Protein AF-A0A3N5FR63-F1 (afdb_monomer_lite)

Structure (mmCIF, N/CA/C/O backbone):
data_AF-A0A3N5FR63-F1
#
_entry.id   AF-A0A3N5FR63-F1
#
loop_
_atom_site.group_PDB
_atom_site.id
_atom_site.type_symbol
_atom_site.label_atom_id
_atom_site.label_alt_id
_atom_site.label_comp_id
_atom_site.label_asym_id
_atom_site.label_entity_id
_atom_site.label_seq_id
_atom_site.pdbx_PDB_ins_code
_atom_site.Cartn_x
_atom_site.Cartn_y
_atom_site.Cartn_z
_atom_site.occupancy
_atom_site.B_iso_or_equiv
_atom_site.auth_seq_id
_atom_site.auth_comp_id
_atom_site.auth_asym_id
_atom_site.auth_atom_id
_atom_site.pdbx_PDB_model_num
ATOM 1 N N . MET A 1 1 ? 48.958 -9.507 55.156 1.00 42.47 1 MET A N 1
ATOM 2 C CA . MET A 1 1 ? 49.534 -8.770 54.012 1.00 42.47 1 MET A CA 1
ATOM 3 C C . MET A 1 1 ? 48.823 -9.222 52.733 1.00 42.47 1 MET A C 1
ATOM 5 O O . MET A 1 1 ? 49.034 -10.331 52.284 1.00 42.47 1 MET A O 1
ATOM 9 N N . MET A 1 2 ? 47.870 -8.396 52.278 1.00 49.00 2 MET A N 1
ATOM 10 C CA . MET A 1 2 ? 47.298 -8.259 50.919 1.00 49.00 2 MET A CA 1
ATOM 11 C C . MET A 1 2 ? 46.816 -9.489 50.107 1.00 49.00 2 MET A C 1
ATOM 13 O O . MET A 1 2 ? 47.461 -9.921 49.164 1.00 49.00 2 MET A O 1
ATOM 17 N N . LEU A 1 3 ? 45.568 -9.908 50.359 1.00 57.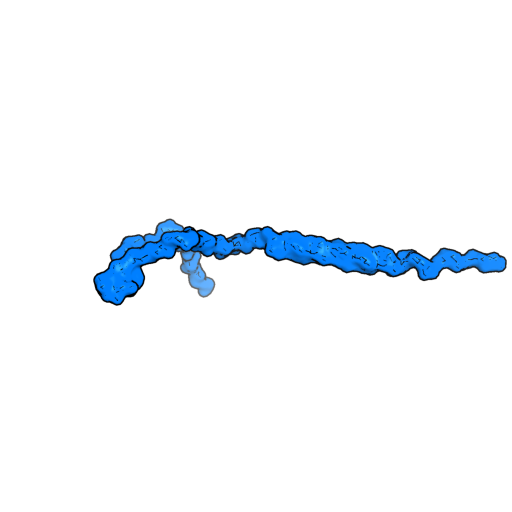84 3 LEU A N 1
ATOM 18 C CA . LEU A 1 3 ? 44.646 -10.493 49.364 1.00 57.84 3 LEU A CA 1
ATOM 19 C C . LEU A 1 3 ? 43.914 -9.360 48.630 1.00 57.84 3 LEU A C 1
ATOM 21 O O . LEU A 1 3 ? 43.093 -8.726 49.289 1.00 57.84 3 LEU A O 1
ATOM 25 N N . ARG A 1 4 ? 44.145 -9.104 47.330 1.00 54.25 4 ARG A N 1
ATOM 26 C CA . ARG A 1 4 ? 43.227 -8.312 46.466 1.00 54.25 4 ARG A CA 1
ATOM 27 C C . ARG A 1 4 ? 43.444 -8.568 44.948 1.00 54.25 4 ARG A C 1
ATOM 29 O O . ARG A 1 4 ? 43.820 -7.661 44.214 1.00 54.25 4 ARG A O 1
ATOM 36 N N . GLU A 1 5 ? 43.165 -9.762 44.428 1.00 58.00 5 GLU A N 1
ATOM 37 C CA . GLU A 1 5 ? 42.902 -9.942 42.984 1.00 58.00 5 GLU A CA 1
ATOM 38 C C . GLU A 1 5 ? 41.428 -9.609 42.691 1.00 58.00 5 GLU A C 1
ATOM 40 O O . GLU A 1 5 ? 40.572 -10.407 43.038 1.00 58.00 5 GLU A O 1
ATOM 45 N N . THR A 1 6 ? 41.076 -8.465 42.083 1.00 55.38 6 THR A N 1
ATOM 46 C CA . THR A 1 6 ? 39.715 -8.249 41.503 1.00 55.38 6 THR A CA 1
ATOM 47 C C . THR A 1 6 ? 39.638 -7.119 40.450 1.00 55.38 6 THR A C 1
ATOM 49 O O . THR A 1 6 ? 38.615 -6.447 40.325 1.00 55.38 6 THR A O 1
ATOM 52 N N . ALA A 1 7 ? 40.673 -6.891 39.634 1.00 57.09 7 ALA A N 1
ATOM 53 C CA . ALA A 1 7 ? 40.649 -5.778 38.665 1.00 57.09 7 ALA A CA 1
ATOM 54 C C . ALA A 1 7 ? 40.161 -6.116 37.236 1.00 57.09 7 ALA A C 1
ATOM 56 O O . ALA A 1 7 ? 39.982 -5.196 36.448 1.00 57.09 7 ALA A O 1
ATOM 57 N N . SER A 1 8 ? 39.899 -7.379 36.867 1.00 57.53 8 SER A N 1
ATOM 58 C CA . SER A 1 8 ? 39.713 -7.737 35.436 1.00 57.53 8 SER A CA 1
ATOM 59 C C . SER A 1 8 ? 38.370 -8.388 35.056 1.00 57.53 8 SER A C 1
ATOM 61 O O . SER A 1 8 ? 38.173 -8.841 33.932 1.00 57.53 8 SER A O 1
ATOM 63 N N . ARG A 1 9 ? 37.381 -8.439 35.959 1.00 61.09 9 ARG A N 1
ATOM 64 C CA . ARG A 1 9 ? 36.150 -9.224 35.707 1.00 61.09 9 ARG A CA 1
ATOM 65 C C . ARG A 1 9 ? 34.935 -8.452 35.175 1.00 61.09 9 ARG A C 1
ATOM 67 O O . ARG A 1 9 ? 33.925 -9.083 34.889 1.00 61.09 9 ARG A O 1
ATOM 74 N N . ARG A 1 10 ? 35.003 -7.120 35.023 1.00 60.34 10 ARG A N 1
ATOM 75 C CA . ARG A 1 10 ? 33.834 -6.283 34.650 1.00 60.34 10 ARG A CA 1
ATOM 76 C C . ARG A 1 10 ? 33.708 -5.921 33.161 1.00 60.34 10 ARG A C 1
ATOM 78 O O . ARG A 1 10 ? 32.641 -5.482 32.762 1.00 60.34 10 ARG A O 1
ATOM 85 N N . SER A 1 11 ? 34.745 -6.117 32.341 1.00 59.91 11 SER A N 1
ATOM 86 C CA . SER A 1 11 ? 34.732 -5.708 30.917 1.00 59.91 11 SER A CA 1
ATOM 87 C C . SER A 1 11 ? 34.158 -6.778 29.971 1.00 59.91 11 SER A C 1
ATOM 89 O O . SER A 1 11 ? 33.533 -6.479 28.957 1.00 59.91 11 SER A O 1
ATOM 91 N N . GLY A 1 12 ? 34.307 -8.060 30.319 1.00 62.12 12 GLY A N 1
ATOM 92 C CA . GLY A 1 12 ? 33.852 -9.153 29.455 1.00 62.12 12 GLY A CA 1
ATOM 93 C C . GLY A 1 12 ? 32.329 -9.302 29.372 1.00 62.12 12 GLY A C 1
ATOM 94 O O . GLY A 1 12 ? 31.825 -9.825 28.383 1.00 62.12 12 GLY A O 1
ATOM 95 N N . SER A 1 13 ? 31.580 -8.861 30.388 1.00 62.56 13 SER A N 1
ATOM 96 C CA . SER A 1 13 ? 30.119 -8.999 30.427 1.00 62.56 13 SER A CA 1
ATOM 97 C C . SER A 1 13 ? 29.408 -7.963 29.557 1.00 62.56 13 SER A C 1
ATOM 99 O O . SER A 1 13 ? 28.481 -8.320 28.838 1.00 62.56 13 SER A O 1
ATOM 101 N N . THR A 1 14 ? 29.863 -6.710 29.554 1.00 71.12 14 THR A N 1
ATOM 102 C CA . THR A 1 14 ? 29.295 -5.633 28.727 1.00 71.12 14 THR A CA 1
ATOM 103 C C . THR A 1 14 ? 29.489 -5.893 27.237 1.00 71.12 14 THR A C 1
ATOM 105 O O . THR A 1 14 ? 28.542 -5.758 26.467 1.00 71.12 14 THR A O 1
ATOM 108 N N . LEU A 1 15 ? 30.671 -6.364 26.832 1.00 71.94 15 LEU A N 1
ATOM 109 C CA . LEU A 1 15 ? 30.947 -6.730 25.438 1.00 71.94 15 LEU A CA 1
ATOM 110 C C . LEU A 1 15 ? 30.074 -7.902 24.956 1.00 71.94 15 LEU A C 1
ATOM 112 O O . LEU A 1 15 ? 29.609 -7.891 23.819 1.00 71.94 15 LEU A O 1
ATOM 116 N N . ARG A 1 16 ? 29.790 -8.875 25.832 1.00 70.88 16 ARG A N 1
ATOM 117 C CA . ARG A 1 16 ? 28.906 -10.015 25.529 1.00 70.88 16 ARG A CA 1
ATOM 118 C C . ARG A 1 16 ? 27.438 -9.613 25.393 1.00 70.88 16 ARG A C 1
ATOM 120 O O . ARG A 1 16 ? 26.731 -10.142 24.542 1.00 70.88 16 ARG A O 1
ATOM 127 N N . VAL A 1 17 ? 26.969 -8.681 26.220 1.00 74.50 17 VAL A N 1
ATOM 128 C CA . VAL A 1 17 ? 25.594 -8.162 26.130 1.00 74.50 17 VAL A CA 1
ATOM 129 C C . VAL A 1 17 ? 25.408 -7.373 24.834 1.00 74.50 17 VAL A C 1
ATOM 131 O O . VAL A 1 17 ? 24.414 -7.571 24.139 1.00 74.50 17 VAL A O 1
ATOM 134 N N . LEU A 1 18 ? 26.398 -6.558 24.456 1.00 77.31 18 LEU A N 1
ATOM 135 C CA . LEU A 1 18 ? 26.385 -5.838 23.183 1.00 77.31 18 LEU A CA 1
ATOM 136 C C . LEU A 1 18 ? 26.387 -6.801 21.992 1.00 77.31 18 LEU A C 1
ATOM 138 O O . LEU A 1 18 ? 25.558 -6.661 21.095 1.00 77.31 18 LEU A O 1
ATOM 142 N N . SER A 1 19 ? 27.232 -7.836 22.004 1.00 78.00 19 SER A N 1
ATOM 143 C CA . SER A 1 19 ? 27.252 -8.819 20.917 1.00 78.00 19 SER A CA 1
ATOM 144 C C . SER A 1 19 ? 25.932 -9.585 20.795 1.00 78.00 19 SER A C 1
ATOM 146 O O . SER A 1 19 ? 25.443 -9.784 19.687 1.00 78.00 19 SER A O 1
ATOM 148 N N . LEU A 1 20 ? 25.309 -9.964 21.917 1.00 81.00 20 LEU A N 1
ATOM 149 C CA . LEU A 1 20 ? 23.993 -10.610 21.900 1.00 81.00 20 LEU A CA 1
ATOM 150 C C . LEU A 1 20 ? 22.907 -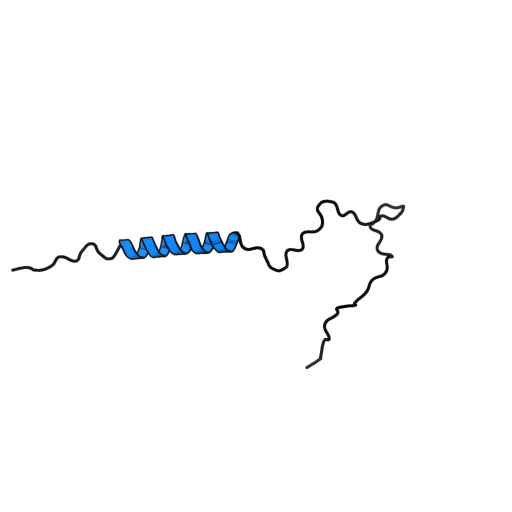9.667 21.368 1.00 81.00 20 LEU A C 1
ATOM 152 O O . LEU A 1 20 ? 22.064 -10.097 20.587 1.00 81.00 20 LEU A O 1
ATOM 156 N N . SER A 1 21 ? 22.945 -8.382 21.732 1.00 78.38 21 SER A N 1
ATOM 157 C CA . SER A 1 21 ? 21.974 -7.397 21.239 1.00 78.38 21 SER A CA 1
ATOM 158 C C . SER A 1 21 ? 22.057 -7.183 19.722 1.00 78.38 21 SER A C 1
ATOM 160 O O . SER A 1 21 ? 21.024 -7.100 19.064 1.00 78.38 21 SER A O 1
ATOM 162 N N . VAL A 1 22 ? 23.263 -7.198 19.143 1.00 85.12 22 VAL A N 1
ATOM 163 C CA . VAL A 1 22 ? 23.462 -7.097 17.686 1.00 85.12 22 VAL A CA 1
ATOM 164 C C . VAL A 1 22 ? 22.877 -8.309 16.960 1.00 85.12 22 VAL A C 1
ATOM 166 O O . VAL A 1 22 ? 22.200 -8.147 15.946 1.00 85.12 22 VAL A O 1
ATOM 169 N N . VAL A 1 23 ? 23.080 -9.517 17.495 1.00 84.44 23 VAL A N 1
ATOM 170 C CA . VAL A 1 23 ? 22.508 -10.748 16.922 1.00 84.44 23 VAL A CA 1
ATOM 171 C C . VAL A 1 23 ? 20.978 -10.711 16.957 1.00 84.44 23 VAL A C 1
ATOM 173 O O . VAL A 1 23 ? 20.336 -11.065 15.970 1.00 84.44 23 VAL A O 1
ATOM 176 N N . TRP A 1 24 ? 20.386 -10.228 18.052 1.00 81.62 24 TRP A N 1
ATOM 177 C CA . TRP A 1 24 ? 18.933 -10.084 18.166 1.00 81.62 24 TRP A CA 1
ATOM 178 C C . TRP A 1 24 ? 18.349 -9.070 17.176 1.00 81.62 24 TRP A C 1
ATOM 180 O O . TRP A 1 24 ? 17.334 -9.360 16.549 1.00 81.62 24 TRP A O 1
ATOM 190 N N . VAL A 1 25 ? 18.995 -7.916 16.986 1.00 82.50 25 VAL A N 1
ATOM 191 C CA . VAL A 1 25 ? 18.560 -6.911 15.998 1.00 82.50 25 VAL A CA 1
ATOM 192 C C . VAL A 1 25 ? 18.677 -7.449 14.569 1.00 82.50 25 VAL A C 1
ATOM 194 O O . VAL A 1 25 ? 17.774 -7.255 13.762 1.00 82.50 25 VAL A O 1
ATOM 197 N N . ALA A 1 26 ? 19.751 -8.172 14.247 1.00 77.75 26 AL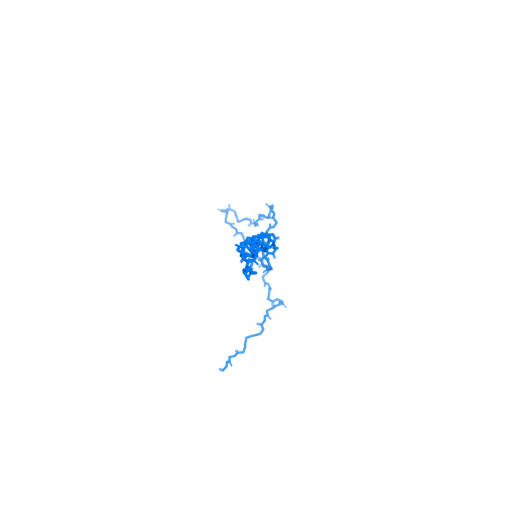A A N 1
ATOM 198 C CA . ALA A 1 26 ? 19.893 -8.797 12.933 1.00 77.75 26 ALA A CA 1
ATOM 199 C C . ALA A 1 26 ? 18.801 -9.852 12.671 1.00 77.75 26 ALA A C 1
ATOM 201 O O . ALA A 1 26 ? 18.284 -9.942 11.558 1.00 77.75 26 ALA A O 1
ATOM 202 N N . ALA A 1 27 ? 18.407 -10.612 13.698 1.00 76.69 27 ALA A N 1
ATOM 203 C CA . ALA A 1 27 ? 17.364 -11.627 13.583 1.00 76.69 27 ALA A CA 1
ATOM 204 C C . ALA A 1 27 ? 15.967 -11.034 13.309 1.00 76.69 27 ALA A C 1
ATOM 206 O O . ALA A 1 27 ? 15.192 -11.636 12.568 1.00 76.69 27 ALA A O 1
ATOM 207 N N . THR A 1 28 ? 15.636 -9.854 13.850 1.00 72.50 28 THR A N 1
ATOM 208 C CA . THR A 1 28 ? 14.325 -9.217 13.615 1.00 72.50 28 THR A CA 1
ATOM 209 C C . THR A 1 28 ? 14.215 -8.545 12.248 1.00 72.50 28 THR A C 1
ATOM 211 O O . THR A 1 28 ? 13.118 -8.477 11.701 1.00 72.50 28 THR A O 1
ATOM 214 N N . MET A 1 29 ? 15.327 -8.102 11.654 1.00 70.81 29 MET A N 1
ATOM 215 C CA . MET A 1 29 ? 15.342 -7.506 10.307 1.00 70.81 29 MET A CA 1
ATOM 216 C C . MET A 1 29 ? 15.054 -8.517 9.186 1.00 70.81 29 MET A C 1
ATOM 218 O O . MET A 1 29 ? 14.642 -8.124 8.099 1.00 70.81 29 MET A O 1
ATOM 222 N N . ALA A 1 30 ? 15.261 -9.812 9.437 1.00 64.62 30 ALA A N 1
ATOM 223 C CA . ALA A 1 30 ? 14.952 -10.885 8.491 1.00 64.62 30 ALA A CA 1
ATOM 224 C C . ALA A 1 30 ? 13.532 -11.456 8.663 1.00 64.62 30 ALA A C 1
ATOM 226 O O . ALA A 1 30 ? 13.125 -12.331 7.896 1.00 64.62 30 ALA A O 1
ATOM 227 N N . ALA A 1 31 ? 12.779 -11.000 9.670 1.00 68.44 31 ALA A N 1
ATOM 228 C CA . ALA A 1 31 ? 11.435 -11.498 9.908 1.00 68.44 31 ALA A CA 1
ATOM 229 C C . ALA A 1 31 ? 10.473 -10.965 8.827 1.00 68.44 31 ALA A C 1
ATOM 231 O O . ALA A 1 31 ? 10.410 -9.752 8.609 1.00 68.44 31 ALA A O 1
ATOM 232 N N . PRO A 1 32 ? 9.700 -11.833 8.150 1.00 65.12 32 PRO A N 1
ATOM 233 C CA . PRO A 1 32 ? 8.682 -11.377 7.216 1.00 65.12 32 PRO A CA 1
ATOM 234 C C . PRO A 1 32 ? 7.624 -10.565 7.970 1.00 65.12 32 PRO A C 1
ATOM 236 O O . PRO A 1 32 ? 7.035 -11.034 8.945 1.00 65.12 32 PRO A O 1
ATOM 239 N N . VAL A 1 33 ? 7.381 -9.334 7.518 1.00 73.38 33 VAL A N 1
ATOM 240 C CA . VAL A 1 33 ? 6.333 -8.469 8.071 1.00 73.38 33 VAL A CA 1
ATOM 241 C C . VAL A 1 33 ? 4.980 -9.118 7.774 1.00 73.38 33 VAL A C 1
ATOM 243 O O . VAL A 1 33 ? 4.599 -9.257 6.610 1.00 73.38 33 VAL A O 1
ATOM 246 N N . ALA A 1 34 ? 4.242 -9.521 8.811 1.00 64.06 34 ALA A N 1
ATOM 247 C CA . ALA A 1 34 ? 2.856 -9.957 8.667 1.00 64.06 34 ALA A CA 1
ATOM 248 C C . ALA A 1 34 ? 2.035 -8.779 8.105 1.00 64.06 34 ALA A C 1
ATOM 250 O O . ALA A 1 34 ? 1.791 -7.804 8.808 1.00 64.06 34 ALA A O 1
ATOM 251 N N . GLY A 1 35 ? 1.696 -8.834 6.811 1.00 58.47 35 GLY A N 1
ATOM 252 C CA . GLY A 1 35 ? 1.077 -7.727 6.065 1.00 58.47 35 GLY A CA 1
ATOM 253 C C . GLY A 1 35 ? 1.854 -7.261 4.827 1.00 58.47 35 GLY A C 1
ATOM 254 O O . GLY A 1 35 ? 1.354 -6.421 4.083 1.00 58.47 35 GLY A O 1
ATOM 255 N N . ALA A 1 36 ? 3.039 -7.816 4.548 1.00 61.44 36 ALA A N 1
ATOM 256 C CA . ALA A 1 36 ? 3.716 -7.617 3.269 1.00 61.44 36 ALA A CA 1
ATOM 257 C C . ALA A 1 36 ? 2.963 -8.370 2.157 1.00 61.44 36 ALA A C 1
ATOM 259 O O . ALA A 1 36 ? 3.291 -9.504 1.812 1.00 61.44 36 ALA A O 1
ATOM 260 N N . GLN A 1 37 ? 1.918 -7.754 1.603 1.00 66.38 37 GLN A N 1
ATOM 261 C CA . GLN A 1 37 ? 1.286 -8.244 0.383 1.00 66.38 37 GLN A CA 1
ATOM 262 C C . GLN A 1 37 ? 2.278 -8.061 -0.768 1.00 66.38 37 GLN A C 1
ATOM 264 O O . GLN A 1 37 ? 2.392 -6.986 -1.354 1.00 66.38 37 GLN A O 1
ATOM 269 N N . VAL A 1 38 ? 3.021 -9.123 -1.079 1.00 64.19 38 VAL A N 1
ATOM 270 C CA . VAL A 1 38 ? 3.798 -9.212 -2.314 1.00 64.19 38 VAL A CA 1
ATOM 271 C C . VAL A 1 38 ? 2.782 -9.262 -3.450 1.00 64.19 38 VAL A C 1
ATOM 273 O O . VAL A 1 38 ? 2.195 -10.308 -3.726 1.00 64.19 38 VAL A O 1
ATOM 276 N N . ALA A 1 39 ? 2.521 -8.112 -4.075 1.00 68.25 39 ALA A N 1
ATOM 277 C CA . ALA A 1 39 ? 1.804 -8.094 -5.340 1.00 68.25 39 ALA A CA 1
ATOM 278 C C . ALA A 1 39 ? 2.544 -9.035 -6.309 1.00 68.25 39 ALA A C 1
ATOM 280 O O . ALA A 1 39 ? 3.781 -9.045 -6.302 1.00 68.25 39 ALA A O 1
ATOM 281 N N . PRO A 1 40 ? 1.839 -9.840 -7.125 1.00 73.44 40 PRO A N 1
ATOM 282 C CA . PRO A 1 40 ? 2.508 -10.671 -8.112 1.00 73.44 40 PRO A CA 1
ATOM 283 C C . PRO A 1 40 ? 3.414 -9.771 -8.945 1.00 73.44 40 PRO A C 1
ATOM 285 O O . PRO A 1 40 ? 2.952 -8.743 -9.443 1.00 73.44 40 PRO A O 1
ATOM 288 N N . ALA A 1 41 ? 4.683 -10.154 -9.103 1.00 70.38 41 ALA A N 1
ATOM 289 C CA . ALA A 1 41 ? 5.684 -9.337 -9.796 1.00 70.38 41 ALA A CA 1
ATOM 290 C C . ALA A 1 41 ? 5.237 -8.900 -11.208 1.00 70.38 41 ALA A C 1
ATOM 292 O O . ALA A 1 41 ? 5.729 -7.911 -11.740 1.00 70.38 41 ALA A O 1
ATOM 293 N N . ASN A 1 42 ? 4.259 -9.612 -11.780 1.00 76.88 42 ASN A N 1
ATOM 294 C CA . ASN A 1 42 ? 3.746 -9.424 -13.130 1.00 76.88 42 ASN A CA 1
ATOM 295 C C . ASN A 1 42 ? 2.254 -9.058 -13.178 1.00 76.88 42 ASN A C 1
AT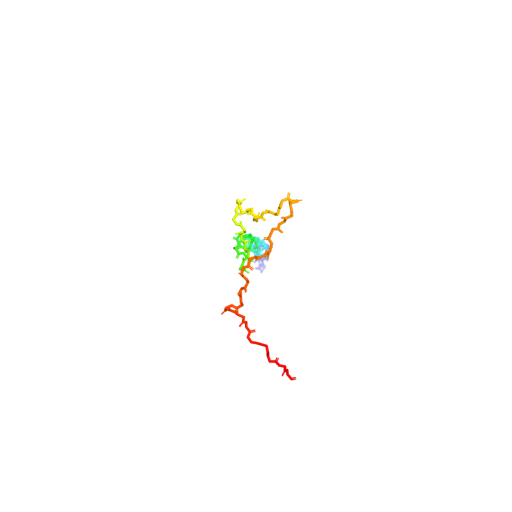OM 297 O O . ASN A 1 42 ? 1.631 -9.224 -14.225 1.00 76.88 42 ASN A O 1
ATOM 301 N N . TRP A 1 43 ? 1.639 -8.612 -12.079 1.00 80.31 43 TRP A N 1
ATOM 302 C CA . TRP A 1 43 ? 0.233 -8.222 -12.147 1.00 80.31 43 TRP A CA 1
ATOM 303 C C . TRP A 1 43 ? 0.073 -6.888 -12.881 1.00 80.31 43 TRP A C 1
ATOM 305 O O . TRP A 1 43 ? 0.594 -5.862 -12.448 1.00 80.31 43 TRP A O 1
ATOM 315 N N . GLN A 1 44 ? -0.667 -6.902 -13.990 1.00 81.44 44 GLN A N 1
ATOM 316 C CA . GLN A 1 44 ? -1.089 -5.695 -14.692 1.00 81.44 44 GLN A CA 1
ATOM 317 C C . GLN A 1 44 ? -2.616 -5.626 -14.682 1.00 81.44 44 GLN A C 1
ATOM 319 O O . GLN A 1 44 ? -3.257 -6.567 -15.153 1.00 81.44 44 GLN A O 1
ATOM 324 N N . PRO A 1 45 ? -3.213 -4.536 -14.168 1.00 82.88 45 PRO A N 1
ATOM 325 C CA . PRO A 1 45 ? -4.656 -4.385 -14.225 1.00 82.88 45 PRO A CA 1
ATOM 326 C C . PRO A 1 45 ? -5.109 -4.301 -15.693 1.00 82.88 45 PRO A C 1
ATOM 328 O O . PRO A 1 45 ? -4.387 -3.714 -16.514 1.00 82.88 45 PRO A O 1
ATOM 331 N N . PRO A 1 46 ? -6.296 -4.837 -16.035 1.00 87.00 46 PRO A N 1
ATOM 332 C CA . PRO A 1 46 ? -6.924 -4.581 -17.328 1.00 87.00 46 PRO A CA 1
ATOM 333 C C . PRO A 1 46 ? -6.986 -3.072 -17.595 1.00 87.00 46 PRO A C 1
ATOM 335 O O . PRO A 1 46 ? -7.066 -2.284 -16.652 1.00 87.00 46 PRO A O 1
ATOM 338 N N . ARG A 1 47 ? -6.894 -2.647 -18.861 1.00 91.31 47 ARG A N 1
ATOM 339 C CA . ARG A 1 47 ? -6.905 -1.225 -19.233 1.00 91.31 47 ARG A CA 1
ATOM 340 C C . ARG A 1 47 ? -8.058 -0.898 -20.165 1.00 91.31 47 ARG A C 1
ATOM 342 O O . ARG A 1 47 ? -8.397 -1.689 -21.041 1.00 91.31 47 ARG A O 1
ATOM 349 N N . THR A 1 48 ? -8.604 0.296 -19.998 1.00 90.38 48 THR A N 1
ATOM 350 C CA . THR A 1 48 ? -9.580 0.896 -20.903 1.00 90.38 48 THR A CA 1
ATOM 351 C C . THR A 1 48 ? -8.925 1.283 -22.238 1.00 90.38 48 THR A C 1
ATOM 353 O O . THR A 1 48 ? -7.698 1.337 -22.350 1.00 90.38 48 THR A O 1
ATOM 356 N N . ALA A 1 49 ? -9.729 1.584 -23.265 1.00 91.12 49 ALA A N 1
ATOM 357 C CA . ALA A 1 49 ? -9.226 1.982 -24.589 1.00 91.12 49 ALA A CA 1
ATOM 358 C C . ALA A 1 49 ? -8.361 3.260 -24.560 1.00 91.12 49 ALA A C 1
ATOM 360 O O . ALA A 1 49 ? -7.478 3.438 -25.392 1.00 91.12 49 ALA A O 1
ATOM 361 N N . ASP A 1 50 ? -8.587 4.129 -23.576 1.00 92.75 50 ASP A N 1
ATOM 362 C CA . ASP A 1 50 ? -7.801 5.329 -23.283 1.00 92.75 50 ASP A CA 1
ATOM 363 C C . ASP A 1 50 ? -6.619 5.075 -22.322 1.00 92.75 50 ASP A C 1
ATOM 365 O O . ASP A 1 50 ? -5.931 6.009 -21.916 1.00 92.75 50 ASP A O 1
ATOM 369 N N . GLY A 1 51 ? -6.349 3.814 -21.967 1.00 90.69 51 GLY A N 1
ATOM 370 C CA . GLY A 1 51 ? -5.135 3.383 -21.269 1.00 90.69 51 GLY A CA 1
ATOM 371 C C . GLY A 1 51 ? -5.173 3.462 -19.740 1.00 90.69 51 GLY A C 1
ATOM 372 O O . GLY A 1 51 ? -4.156 3.199 -19.093 1.00 90.69 51 GLY A O 1
ATOM 373 N N . ARG A 1 52 ? -6.316 3.792 -19.134 1.00 91.94 52 ARG A N 1
ATOM 374 C CA . ARG A 1 52 ? -6.470 3.833 -17.672 1.00 91.94 52 ARG A CA 1
ATOM 375 C C . ARG A 1 52 ? -6.744 2.430 -17.120 1.00 91.94 52 ARG A C 1
ATOM 377 O O . ARG A 1 52 ? -7.303 1.612 -17.843 1.00 91.94 52 ARG A O 1
ATOM 384 N N . PRO A 1 53 ? -6.373 2.121 -15.864 1.00 89.69 53 PRO A N 1
ATOM 385 C CA . PRO A 1 53 ? -6.799 0.881 -15.222 1.00 89.69 53 PRO A CA 1
ATOM 386 C C . PRO A 1 53 ? -8.325 0.758 -15.232 1.00 89.69 53 PRO A C 1
ATOM 388 O O . PRO A 1 53 ? -9.033 1.679 -14.821 1.00 89.69 53 PRO A O 1
ATOM 391 N N . ASP A 1 54 ? -8.815 -0.377 -15.702 1.00 89.25 54 ASP A N 1
ATOM 392 C CA . ASP A 1 54 ? -10.226 -0.714 -15.722 1.00 89.25 54 ASP A CA 1
ATOM 393 C C . ASP A 1 54 ? -10.626 -1.310 -14.367 1.00 89.25 54 ASP A C 1
ATOM 395 O O . ASP A 1 54 ? -10.160 -2.375 -13.959 1.00 89.25 54 ASP A O 1
ATOM 399 N N . LEU A 1 55 ? -11.476 -0.572 -13.654 1.00 91.19 55 LEU A N 1
ATOM 400 C CA . LEU A 1 55 ? -11.987 -0.915 -12.328 1.00 91.19 55 LEU A CA 1
ATOM 401 C C . LEU A 1 55 ? -13.475 -1.308 -12.362 1.00 91.19 55 LEU A C 1
ATOM 403 O O . LEU A 1 55 ? -14.111 -1.370 -11.313 1.00 91.19 55 LEU A O 1
ATOM 407 N N . GLN A 1 56 ? -14.042 -1.584 -13.541 1.00 88.62 56 GLN A N 1
ATOM 408 C CA . GLN A 1 56 ? -15.470 -1.892 -13.725 1.00 88.62 56 GLN A CA 1
ATOM 409 C C . GLN A 1 56 ? -15.857 -3.344 -13.355 1.00 88.62 56 GLN A C 1
ATOM 411 O O . GLN A 1 56 ? -16.955 -3.796 -13.671 1.00 88.62 56 GLN A O 1
ATOM 416 N N . GLY A 1 57 ? -14.967 -4.102 -12.701 1.00 83.94 57 GLY A N 1
ATOM 417 C CA . GLY A 1 57 ? -15.209 -5.488 -12.285 1.00 83.94 57 GLY A CA 1
ATOM 418 C C . GLY A 1 57 ? -16.191 -5.643 -11.115 1.00 83.94 57 GLY A C 1
ATOM 419 O O . GLY A 1 57 ? -16.679 -4.676 -10.533 1.00 83.94 57 GLY A O 1
ATOM 420 N N . VAL A 1 58 ? -16.468 -6.894 -10.738 1.00 87.44 58 VAL A N 1
ATOM 421 C CA . VAL A 1 58 ? -17.311 -7.205 -9.573 1.00 87.44 58 VAL A CA 1
ATOM 422 C C . VAL A 1 58 ? -16.480 -7.101 -8.296 1.00 87.44 58 VAL A C 1
ATOM 424 O O . VAL A 1 58 ? -15.560 -7.889 -8.078 1.00 87.44 58 VAL A O 1
ATOM 427 N N . TRP A 1 59 ? -16.837 -6.155 -7.430 1.00 85.25 59 TRP A N 1
ATOM 428 C CA . TRP A 1 59 ? -16.221 -5.970 -6.117 1.00 85.25 59 TRP A CA 1
ATOM 429 C C . TRP A 1 59 ? -17.093 -6.625 -5.040 1.00 85.25 59 TRP A C 1
ATOM 431 O O . TRP A 1 59 ? -18.294 -6.367 -4.975 1.00 85.25 59 TRP A O 1
ATOM 441 N N . THR A 1 60 ? -16.506 -7.476 -4.192 1.00 87.12 60 THR A N 1
ATOM 442 C CA . THR A 1 60 ? -17.216 -8.152 -3.093 1.00 87.12 60 THR A CA 1
ATOM 443 C C . THR A 1 60 ? -16.570 -7.855 -1.744 1.00 87.12 60 THR A C 1
ATOM 445 O O . THR A 1 60 ? -15.351 -7.766 -1.632 1.00 87.12 60 THR A O 1
ATOM 448 N N . ASN A 1 61 ? -17.404 -7.744 -0.711 1.00 87.62 61 ASN A N 1
ATOM 449 C CA . ASN A 1 61 ? -17.008 -7.569 0.687 1.00 87.62 61 ASN A CA 1
ATOM 450 C C . ASN A 1 61 ? -17.239 -8.860 1.489 1.00 87.62 61 ASN A C 1
ATOM 452 O O . ASN A 1 61 ? -17.657 -8.811 2.643 1.00 87.62 61 ASN A O 1
ATOM 456 N N . ALA A 1 62 ? -16.998 -10.021 0.869 1.00 86.50 62 ALA A N 1
ATOM 457 C CA . ALA A 1 62 ? -17.308 -11.340 1.432 1.00 86.50 62 ALA A CA 1
ATOM 458 C C . ALA A 1 62 ? -16.709 -11.594 2.831 1.00 86.50 62 ALA A C 1
ATOM 460 O O . ALA A 1 62 ? -17.219 -12.434 3.567 1.00 86.50 62 ALA A O 1
ATOM 461 N N . THR A 1 63 ? -15.665 -10.851 3.206 1.00 87.31 63 THR A N 1
ATOM 462 C CA . THR A 1 63 ? -14.946 -11.006 4.478 1.00 87.31 63 THR A CA 1
ATOM 463 C C . THR A 1 63 ? -14.866 -9.693 5.268 1.00 87.31 63 THR A C 1
ATOM 465 O O . THR A 1 63 ? -13.869 -9.433 5.935 1.00 87.31 63 THR A O 1
ATOM 468 N N . ILE A 1 64 ? -15.868 -8.812 5.168 1.00 88.50 64 ILE A N 1
ATOM 469 C CA . ILE A 1 64 ? -15.849 -7.552 5.926 1.00 88.50 64 ILE A CA 1
ATOM 470 C C . ILE A 1 64 ? -16.063 -7.794 7.428 1.00 88.50 64 ILE A C 1
ATOM 472 O O . ILE A 1 64 ? -16.961 -8.534 7.830 1.00 88.50 64 ILE A O 1
ATOM 476 N N . THR A 1 65 ? -15.242 -7.155 8.264 1.00 90.06 65 THR A N 1
ATOM 477 C CA . THR A 1 65 ? -15.389 -7.188 9.725 1.00 90.06 65 THR A CA 1
ATOM 478 C C . THR A 1 65 ? -16.527 -6.256 10.164 1.00 90.06 65 THR A C 1
ATOM 480 O O . THR A 1 65 ? -16.505 -5.080 9.785 1.00 90.06 65 THR A O 1
ATOM 483 N N . PRO A 1 66 ? -17.500 -6.722 10.973 1.00 85.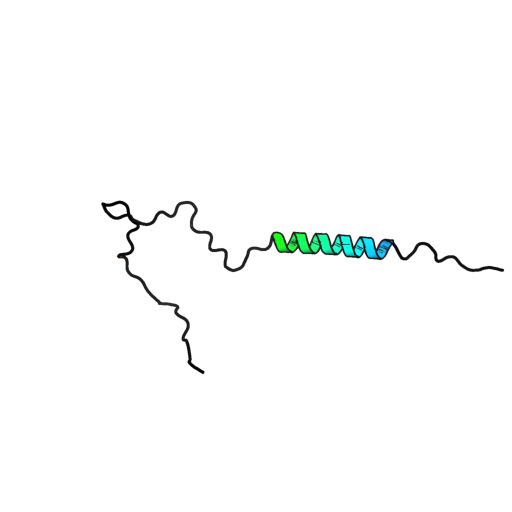94 66 PRO A N 1
ATOM 484 C CA . PRO A 1 66 ? -18.544 -5.861 11.527 1.00 85.94 66 PRO A CA 1
ATOM 485 C C . PRO A 1 66 ? -17.968 -4.749 12.419 1.00 85.94 66 PRO A C 1
ATOM 487 O O . PRO A 1 66 ? -17.063 -4.993 13.215 1.00 85.94 66 PRO A O 1
ATOM 490 N N . LEU A 1 67 ? -18.510 -3.534 12.297 1.00 89.00 67 LEU A N 1
ATOM 491 C CA . LEU A 1 67 ? -18.171 -2.382 13.138 1.00 89.00 67 LEU A CA 1
ATOM 492 C C . LEU A 1 67 ? -19.366 -2.039 14.034 1.00 89.00 67 LEU A C 1
ATOM 494 O O . LEU A 1 67 ? -20.434 -1.692 13.530 1.00 89.00 67 LEU A O 1
ATOM 498 N N . GLU A 1 68 ? -19.174 -2.103 15.350 1.00 87.88 68 GLU A N 1
ATOM 499 C CA . GLU A 1 68 ? -20.140 -1.622 16.340 1.00 87.88 68 GLU A CA 1
ATOM 500 C C . GLU A 1 68 ? -19.761 -0.212 16.795 1.00 87.88 68 GLU A C 1
ATOM 502 O O . GLU A 1 68 ? -18.583 0.133 16.921 1.00 87.88 68 GLU A O 1
ATOM 507 N N . ARG A 1 69 ? -20.772 0.628 17.012 1.00 80.00 69 ARG A N 1
ATOM 508 C CA . ARG A 1 69 ? -20.581 1.969 17.564 1.00 80.00 69 ARG A CA 1
ATOM 509 C C . ARG A 1 69 ? -20.659 1.875 19.097 1.00 80.00 69 ARG A C 1
ATOM 511 O O . ARG A 1 69 ? -21.660 1.333 19.561 1.00 80.00 69 ARG A O 1
ATOM 518 N N . PRO A 1 70 ? -19.658 2.373 19.849 1.00 81.56 70 PRO A N 1
ATOM 519 C CA . PRO A 1 70 ? -19.694 2.393 21.311 1.00 81.56 70 PRO A CA 1
ATOM 520 C C . PRO A 1 70 ? -20.709 3.402 21.862 1.00 81.56 70 PRO A C 1
ATOM 522 O O . PRO A 1 70 ? -21.006 4.399 21.157 1.00 81.56 70 PRO A O 1
#

Radius of gyration: 29.29 Å; chains: 1; bounding box: 70×17×79 Å

Secondary structure (DSSP, 8-state):
------SSSSHHHHHHHHHHHHHHHHHHHTS--TT-----TT----B-TTS-B---S----TTPPP----

Foldseek 3Di:
DDDDDDDPDPPVVVVVVVVVVVVVVVVVVPDPPPPPP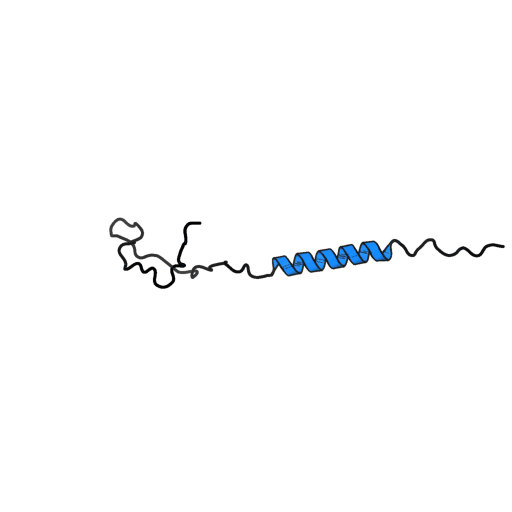PDPPPDDADADPVGHRDPVDDDDPPPPDDDDDD

Sequence (70 aa):
MMLRETASRRSGSTLRVLSLSVVWVAATMAAPVAGAQVAPANWQPPRTADGRPDLQGVWTNATITPLERP

pLDDT: mean 75.63, std 12.45, range [42.47, 92.75]